Protein AF-A0A3S4KPR0-F1 (afdb_monomer_lite)

Radius of gyration: 19.55 Å; chains: 1; bounding box: 36×23×45 Å

Secondary structure (DSSP, 8-state):
---TTSSTT----PPPPPHH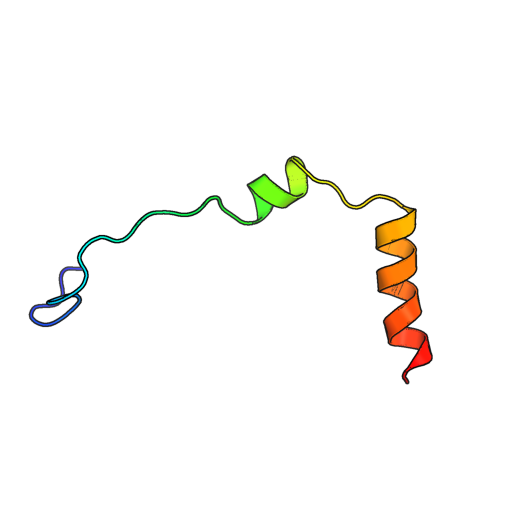HHHHHSPPPHHHHHHHHHHHHHT-

Sequence (44 aa):
MNYQNDDLRIKEINELLPPVALLEKFPATENAANTVAHCPQSDS

pLDDT: mean 86.83, std 12.87, range [50.56, 96.69]

Foldseek 3Di:
DDDPPPCPPPPDDDDDDDPVVVCVVDPQDPVRVVCVVVVVVVVD

Structure (mmCIF, N/CA/C/O backbone):
data_AF-A0A3S4KPR0-F1
#
_entry.id   AF-A0A3S4KPR0-F1
#
loop_
_atom_site.group_PDB
_atom_site.id
_atom_site.type_symbol
_atom_site.label_atom_id
_atom_site.label_alt_id
_atom_site.label_comp_id
_atom_site.label_asym_id
_atom_site.label_entity_id
_atom_site.label_seq_id
_atom_site.pdbx_PDB_ins_code
_atom_site.Cartn_x
_atom_site.Cartn_y
_atom_site.Cartn_z
_atom_site.occupancy
_atom_site.B_iso_or_equiv
_atom_site.auth_seq_id
_atom_site.auth_comp_id
_atom_site.auth_asym_id
_atom_site.auth_atom_id
_atom_site.pdbx_PDB_model_num
ATOM 1 N N . MET A 1 1 ? -9.295 19.199 15.657 1.00 62.09 1 MET A N 1
ATOM 2 C CA . MET A 1 1 ? -10.732 19.012 15.381 1.00 62.09 1 MET A CA 1
ATOM 3 C C . MET A 1 1 ? -11.149 17.760 16.110 1.00 62.09 1 MET A C 1
ATOM 5 O O . MET A 1 1 ? -10.510 16.745 15.892 1.00 62.09 1 MET A O 1
ATOM 9 N N . ASN A 1 2 ? -12.106 17.846 17.026 1.00 66.75 2 ASN A N 1
ATOM 10 C CA . ASN A 1 2 ? -12.648 16.669 17.696 1.00 66.75 2 ASN A CA 1
ATOM 11 C C . ASN A 1 2 ? -14.148 16.684 17.406 1.00 66.75 2 ASN A C 1
ATOM 13 O O . ASN A 1 2 ? -14.847 17.599 17.846 1.00 66.75 2 ASN A O 1
ATOM 17 N N . TYR A 1 3 ? -14.600 15.780 16.545 1.00 79.44 3 TYR A N 1
ATOM 18 C CA . TYR A 1 3 ? -15.978 15.750 16.071 1.00 79.44 3 TYR A CA 1
ATOM 19 C C . TYR A 1 3 ? -16.809 14.918 17.054 1.00 79.44 3 TYR A C 1
ATOM 21 O O . TYR A 1 3 ? -16.441 13.798 17.390 1.00 79.44 3 TYR A O 1
ATOM 29 N N . GLN A 1 4 ? -17.913 15.484 17.557 1.00 73.06 4 GLN A N 1
ATOM 30 C CA . GLN A 1 4 ? -18.674 14.952 18.706 1.00 73.06 4 GLN A CA 1
ATOM 31 C C . GLN A 1 4 ? -19.214 13.522 18.533 1.00 73.06 4 GLN A C 1
ATOM 33 O O . GLN A 1 4 ? -19.629 12.904 19.510 1.00 73.06 4 GLN A O 1
ATOM 38 N N . ASN A 1 5 ? -19.247 13.012 17.310 1.00 85.81 5 ASN A N 1
ATOM 39 C CA . ASN A 1 5 ? -19.817 11.725 16.937 1.00 85.81 5 ASN A CA 1
ATOM 40 C C . ASN A 1 5 ? -18.909 10.910 16.000 1.00 85.81 5 ASN A C 1
ATOM 42 O O . ASN A 1 5 ? -19.381 9.933 15.419 1.00 85.81 5 ASN A O 1
ATOM 46 N N . ASP A 1 6 ? -17.648 11.305 15.845 1.00 83.56 6 ASP A N 1
ATOM 47 C CA . ASP A 1 6 ? -16.696 10.633 14.961 1.00 83.56 6 ASP A CA 1
ATOM 48 C C . ASP A 1 6 ? -15.844 9.620 15.733 1.00 83.56 6 ASP A C 1
ATOM 50 O O . ASP A 1 6 ? -15.721 9.703 16.956 1.00 83.56 6 ASP A O 1
ATOM 54 N N . ASP A 1 7 ? -15.322 8.616 15.031 1.00 84.50 7 ASP A N 1
ATOM 55 C CA . ASP A 1 7 ? -14.425 7.581 15.568 1.00 84.50 7 ASP A CA 1
ATOM 56 C C . ASP A 1 7 ? -14.917 6.807 16.817 1.00 84.50 7 ASP A C 1
ATOM 58 O O . ASP A 1 7 ? -14.147 6.110 17.477 1.00 84.50 7 ASP A O 1
ATOM 62 N N . LEU A 1 8 ? -16.225 6.817 17.112 1.00 88.12 8 LEU A N 1
ATOM 63 C CA . LEU A 1 8 ? -16.829 6.225 18.325 1.00 88.12 8 LEU A CA 1
ATOM 64 C C . LEU A 1 8 ? -16.528 4.730 18.550 1.00 88.12 8 LEU A C 1
ATOM 66 O O . LEU A 1 8 ? -16.705 4.217 19.656 1.00 88.12 8 LEU A O 1
ATOM 70 N N . ARG A 1 9 ? -16.147 4.005 17.492 1.00 93.88 9 ARG A N 1
ATOM 71 C CA . ARG A 1 9 ? -15.798 2.573 17.524 1.00 93.88 9 ARG A CA 1
ATOM 72 C C . ARG A 1 9 ? -14.391 2.286 16.998 1.00 93.88 9 ARG A C 1
ATOM 74 O O . ARG A 1 9 ? -14.045 1.120 16.816 1.00 93.88 9 ARG A O 1
ATOM 81 N N . ILE A 1 10 ? -13.596 3.318 16.730 1.00 93.00 10 ILE A N 1
ATOM 82 C CA . ILE A 1 10 ? -12.214 3.147 16.296 1.00 93.00 10 ILE A CA 1
ATOM 83 C C . ILE A 1 10 ? -11.363 2.898 17.537 1.00 93.00 10 ILE A C 1
ATOM 85 O O . ILE A 1 10 ? -11.303 3.715 18.449 1.00 93.00 10 ILE A O 1
ATOM 89 N N . LYS A 1 11 ? -10.741 1.718 17.592 1.00 92.25 11 LYS A N 1
ATOM 90 C CA . LYS A 1 11 ? -9.905 1.314 18.728 1.00 92.25 11 LYS A CA 1
ATOM 91 C C . LYS A 1 11 ? -8.596 2.105 18.773 1.00 92.25 11 LYS A C 1
ATOM 93 O O . LYS A 1 11 ? -8.133 2.449 19.854 1.00 92.25 11 LYS A O 1
ATOM 98 N N . GLU A 1 12 ? -8.010 2.355 17.608 1.00 92.19 12 GLU A N 1
ATOM 99 C CA . GLU A 1 12 ? -6.764 3.096 17.439 1.00 92.19 12 GLU A CA 1
ATOM 100 C C . GLU A 1 12 ? -6.623 3.567 15.990 1.00 92.19 12 GLU A C 1
ATOM 102 O O . GLU A 1 12 ? -7.125 2.926 15.063 1.00 92.19 12 GLU A O 1
ATOM 107 N N . ILE A 1 13 ? -5.917 4.681 15.812 1.00 90.69 13 ILE A N 1
ATOM 108 C CA . ILE A 1 13 ? -5.475 5.191 14.516 1.00 90.69 13 ILE A CA 1
ATOM 109 C C . ILE A 1 13 ? -3.954 5.241 14.590 1.00 90.69 13 ILE A C 1
ATOM 111 O O . ILE A 1 13 ? -3.394 6.038 15.339 1.00 90.69 13 ILE A O 1
ATOM 115 N N . ASN A 1 14 ? -3.298 4.356 13.843 1.00 94.38 14 ASN A N 1
ATOM 116 C CA . ASN A 1 14 ? -1.843 4.280 13.801 1.00 94.38 14 ASN A CA 1
ATOM 117 C C . ASN A 1 14 ? -1.327 5.036 12.580 1.00 94.38 14 ASN A C 1
ATOM 119 O O .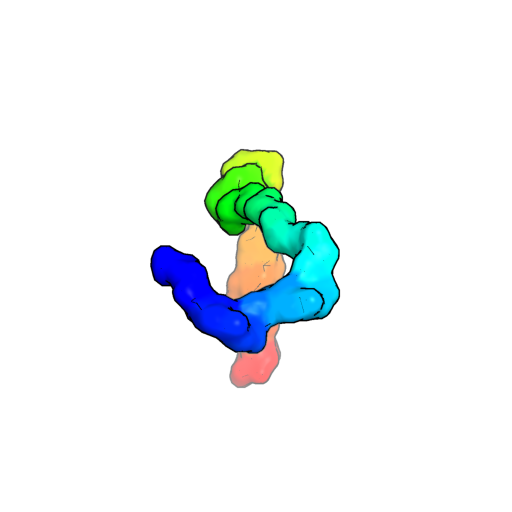 ASN A 1 14 ? -1.808 4.831 11.463 1.00 94.38 14 ASN A O 1
ATOM 123 N N . GLU A 1 15 ? -0.319 5.876 12.786 1.00 93.81 15 GLU A N 1
ATOM 124 C CA . GLU A 1 15 ? 0.370 6.525 11.679 1.00 93.81 15 GLU A CA 1
ATOM 125 C C . GLU A 1 15 ? 1.225 5.507 10.924 1.00 93.81 15 GLU A C 1
ATOM 127 O O . GLU A 1 15 ? 1.975 4.718 11.506 1.00 93.81 15 GLU A O 1
ATOM 132 N N . LEU A 1 16 ? 1.096 5.526 9.600 1.00 95.56 16 LEU A N 1
ATOM 133 C CA . LEU A 1 16 ? 1.911 4.718 8.708 1.00 95.56 16 LEU A CA 1
ATOM 134 C C . LEU A 1 16 ? 3.098 5.531 8.208 1.00 95.56 16 LEU A C 1
ATOM 136 O O . LEU A 1 16 ? 3.054 6.759 8.125 1.00 95.56 16 LEU A O 1
ATOM 140 N N . LEU A 1 17 ? 4.154 4.816 7.826 1.00 95.44 17 LEU A N 1
ATOM 141 C CA . LEU A 1 17 ? 5.291 5.434 7.162 1.00 95.44 17 LEU A CA 1
ATOM 142 C C . LEU A 1 17 ? 4.820 6.167 5.897 1.00 95.44 17 LEU A C 1
ATOM 144 O O . LEU A 1 17 ? 4.031 5.609 5.125 1.00 95.44 17 LEU A O 1
ATOM 148 N N . PRO A 1 18 ? 5.316 7.391 5.652 1.00 96.25 18 PRO A N 1
ATOM 149 C CA . PRO A 1 18 ? 4.968 8.113 4.442 1.00 96.25 18 PRO A CA 1
ATOM 150 C C . PRO A 1 18 ? 5.515 7.361 3.215 1.00 96.25 18 PRO A C 1
ATOM 152 O O . PRO A 1 18 ? 6.575 6.735 3.313 1.00 96.25 18 PRO A O 1
ATOM 155 N N . PRO A 1 19 ? 4.862 7.445 2.039 1.00 95.56 19 PRO A N 1
ATOM 156 C CA . PRO A 1 19 ? 5.276 6.697 0.847 1.00 95.56 19 PRO A CA 1
ATOM 157 C C . PRO A 1 19 ? 6.748 6.900 0.466 1.00 95.56 19 PRO A C 1
ATOM 159 O O . PRO A 1 19 ? 7.414 5.959 0.037 1.00 95.56 19 PRO A O 1
ATOM 162 N N . VAL A 1 20 ? 7.282 8.106 0.692 1.00 96.69 20 VAL A N 1
ATOM 163 C CA . VAL A 1 20 ? 8.691 8.442 0.433 1.00 96.69 20 VAL A CA 1
ATOM 164 C C . VAL A 1 20 ? 9.664 7.551 1.210 1.00 96.69 20 VAL A C 1
ATOM 166 O O . VAL A 1 20 ? 10.659 7.113 0.646 1.00 96.69 20 VAL A O 1
ATOM 169 N N . ALA A 1 21 ? 9.336 7.177 2.451 1.00 95.25 21 ALA A N 1
ATOM 170 C CA . ALA A 1 21 ? 10.195 6.327 3.271 1.00 95.25 21 ALA A CA 1
ATOM 171 C C . ALA A 1 21 ? 10.351 4.917 2.677 1.00 95.25 21 ALA A C 1
ATOM 173 O O . ALA A 1 21 ? 11.384 4.270 2.854 1.00 95.25 21 ALA A O 1
ATOM 174 N N . LEU A 1 22 ? 9.335 4.430 1.957 1.00 95.69 22 LEU A N 1
ATOM 175 C CA . LEU A 1 22 ? 9.412 3.150 1.255 1.00 95.69 22 LEU A CA 1
ATOM 176 C C . LEU A 1 22 ? 10.195 3.271 -0.052 1.00 95.69 22 LEU A C 1
ATOM 178 O O . LEU A 1 22 ? 11.004 2.394 -0.339 1.00 95.69 22 LEU A O 1
ATOM 182 N N . LEU A 1 23 ? 9.995 4.354 -0.809 1.00 95.19 23 LEU A N 1
ATOM 183 C CA . LEU A 1 23 ? 10.703 4.600 -2.070 1.00 95.19 23 LEU A CA 1
ATOM 184 C C . LEU A 1 23 ? 12.212 4.784 -1.866 1.00 95.19 23 LEU A C 1
ATOM 186 O O . LEU A 1 23 ? 13.001 4.266 -2.649 1.00 95.19 23 LEU A O 1
ATOM 190 N N . GLU A 1 24 ? 12.618 5.477 -0.801 1.00 94.81 24 GLU A N 1
ATOM 191 C CA . GLU A 1 24 ? 14.032 5.648 -0.447 1.00 94.81 24 GLU A CA 1
ATOM 192 C C . GLU A 1 24 ? 14.673 4.333 0.006 1.00 94.81 24 GLU A C 1
ATOM 194 O O . GLU A 1 24 ? 15.808 4.029 -0.358 1.00 94.81 24 GLU A O 1
ATOM 199 N N . LYS A 1 25 ? 13.944 3.530 0.790 1.00 95.69 25 LYS A N 1
ATOM 200 C CA . LYS A 1 25 ? 14.437 2.243 1.296 1.00 95.69 25 LYS A CA 1
ATOM 201 C C . LYS A 1 25 ? 14.506 1.170 0.207 1.00 95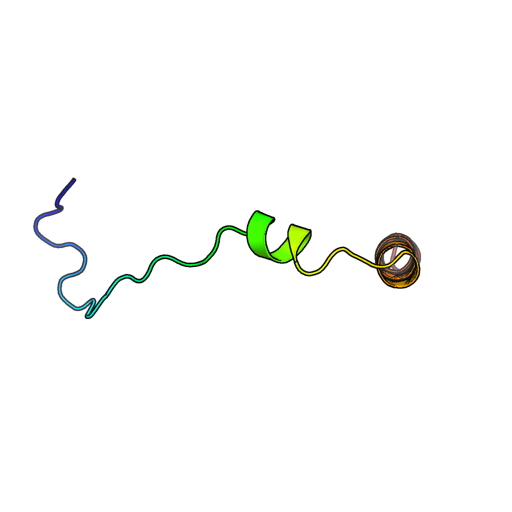.69 25 LYS A C 1
ATOM 203 O O . LYS A 1 25 ? 15.376 0.302 0.260 1.00 95.69 25 LYS A O 1
ATOM 208 N N . PHE A 1 26 ? 13.585 1.215 -0.750 1.00 95.69 26 PHE A N 1
ATOM 209 C CA . PHE A 1 26 ? 13.447 0.241 -1.827 1.00 95.69 26 PHE A CA 1
ATOM 210 C C . PHE A 1 26 ? 13.341 0.963 -3.177 1.00 95.69 26 PHE A C 1
ATOM 212 O O . PHE A 1 26 ? 12.258 1.012 -3.769 1.00 95.69 26 PHE A O 1
ATOM 219 N N . PRO A 1 27 ? 14.450 1.537 -3.678 1.00 94.12 27 PRO A N 1
ATOM 220 C CA . PRO A 1 27 ? 14.443 2.197 -4.973 1.00 94.12 27 PRO A CA 1
ATOM 221 C C . PRO A 1 27 ? 14.141 1.184 -6.082 1.00 94.12 27 PRO A C 1
ATOM 223 O O . PRO A 1 27 ? 14.566 0.025 -6.028 1.00 94.12 27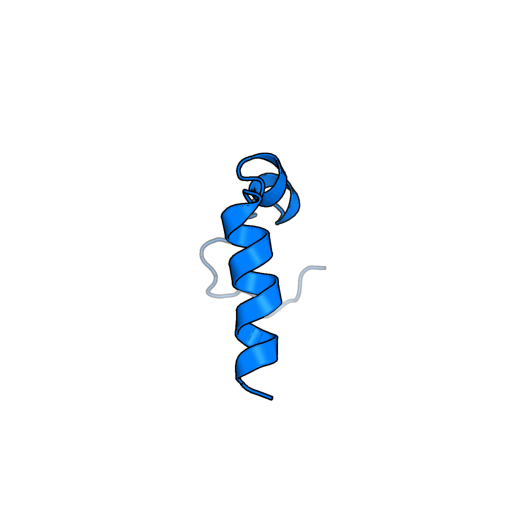 PRO A O 1
ATOM 226 N N . ALA A 1 28 ? 13.420 1.627 -7.112 1.00 95.12 28 ALA A N 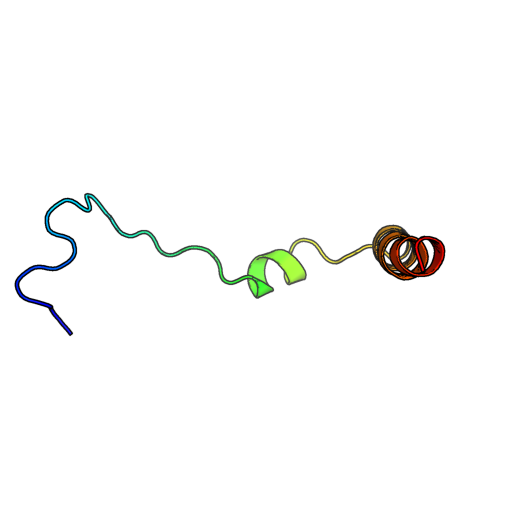1
ATOM 227 C CA . ALA A 1 28 ? 13.184 0.803 -8.289 1.00 95.12 28 ALA A CA 1
ATOM 228 C C . ALA A 1 28 ? 14.519 0.487 -8.976 1.00 95.12 28 ALA A C 1
ATOM 230 O O . ALA A 1 28 ? 15.312 1.383 -9.269 1.00 95.12 28 ALA A O 1
ATOM 231 N N . THR A 1 29 ? 14.762 -0.793 -9.251 1.00 96.25 29 THR A N 1
ATOM 232 C CA . THR A 1 29 ? 15.883 -1.187 -10.105 1.00 96.25 29 THR A CA 1
ATOM 233 C C . THR A 1 29 ? 15.597 -0.773 -11.544 1.00 96.25 29 THR A C 1
ATOM 235 O O . THR A 1 29 ? 14.438 -0.664 -11.950 1.00 96.25 29 THR A O 1
ATOM 238 N N . GLU A 1 30 ? 16.647 -0.593 -12.341 1.00 95.25 30 GLU A N 1
ATOM 239 C CA . GLU A 1 30 ? 16.517 -0.255 -13.763 1.00 95.25 30 GLU A CA 1
ATOM 240 C C . GLU A 1 30 ? 15.605 -1.249 -14.504 1.00 95.25 30 GLU A C 1
ATOM 242 O O . GLU A 1 30 ? 14.711 -0.853 -15.247 1.00 95.25 30 GLU A O 1
ATOM 247 N N . ASN A 1 31 ? 15.740 -2.545 -14.208 1.00 95.81 31 ASN A N 1
ATOM 248 C CA . ASN A 1 31 ? 14.889 -3.589 -14.778 1.00 95.81 31 ASN A CA 1
ATOM 249 C C . ASN A 1 31 ? 13.411 -3.420 -14.395 1.00 95.81 31 ASN A C 1
ATOM 251 O O . ASN A 1 31 ? 12.537 -3.580 -15.249 1.00 95.81 31 ASN A O 1
ATOM 255 N N . ALA A 1 32 ? 13.119 -3.101 -13.130 1.00 93.69 32 ALA A N 1
ATOM 256 C CA . ALA A 1 32 ? 11.749 -2.886 -12.667 1.00 93.69 32 ALA A CA 1
ATOM 257 C C . ALA A 1 32 ? 11.132 -1.644 -13.326 1.00 93.69 32 ALA A C 1
ATOM 259 O O . ALA A 1 32 ? 10.006 -1.707 -13.816 1.00 93.69 32 ALA A O 1
ATOM 260 N N . ALA A 1 33 ? 11.893 -0.549 -13.408 1.00 94.25 33 ALA A N 1
ATOM 261 C CA . ALA A 1 33 ? 11.467 0.677 -14.073 1.00 94.25 33 ALA A CA 1
ATOM 262 C C . ALA A 1 33 ? 11.200 0.449 -15.569 1.00 94.25 33 ALA A C 1
ATOM 264 O O . ALA A 1 33 ? 10.135 0.812 -16.063 1.00 94.25 33 ALA A O 1
ATOM 265 N N . ASN A 1 34 ? 12.114 -0.227 -16.272 1.00 94.38 34 ASN A N 1
ATOM 266 C CA . ASN A 1 34 ? 11.957 -0.546 -17.690 1.00 94.38 34 ASN A CA 1
ATOM 267 C C . ASN A 1 34 ? 10.744 -1.449 -17.931 1.00 94.38 34 ASN A C 1
ATOM 269 O O . ASN A 1 34 ? 9.941 -1.169 -18.815 1.00 94.38 34 ASN A O 1
ATOM 273 N N . THR A 1 35 ? 10.555 -2.490 -17.122 1.00 92.69 35 THR A N 1
ATOM 274 C CA . THR A 1 35 ? 9.402 -3.393 -17.266 1.00 92.69 35 THR A CA 1
ATOM 275 C C . THR A 1 35 ? 8.084 -2.637 -17.094 1.00 92.69 35 THR A C 1
ATOM 277 O O . THR A 1 35 ? 7.180 -2.775 -17.916 1.00 92.69 35 THR A O 1
ATOM 280 N N . VAL A 1 36 ? 7.986 -1.791 -16.063 1.00 90.88 36 VAL A N 1
ATOM 281 C CA . VAL A 1 36 ? 6.778 -0.999 -15.783 1.00 90.88 36 VAL A CA 1
ATOM 282 C C . VAL A 1 36 ? 6.556 0.105 -16.818 1.00 90.88 36 VAL A C 1
ATOM 284 O O . VAL A 1 36 ? 5.412 0.443 -17.082 1.00 90.88 36 VAL A O 1
ATOM 287 N N . ALA A 1 37 ? 7.603 0.655 -17.435 1.00 93.00 37 ALA A N 1
ATOM 288 C CA . ALA A 1 37 ? 7.459 1.667 -18.480 1.00 93.00 37 ALA A CA 1
ATOM 289 C C . ALA A 1 37 ? 6.970 1.085 -19.819 1.00 93.00 37 ALA A C 1
ATOM 291 O O . ALA A 1 37 ? 6.176 1.723 -20.507 1.00 93.00 37 ALA A O 1
ATOM 292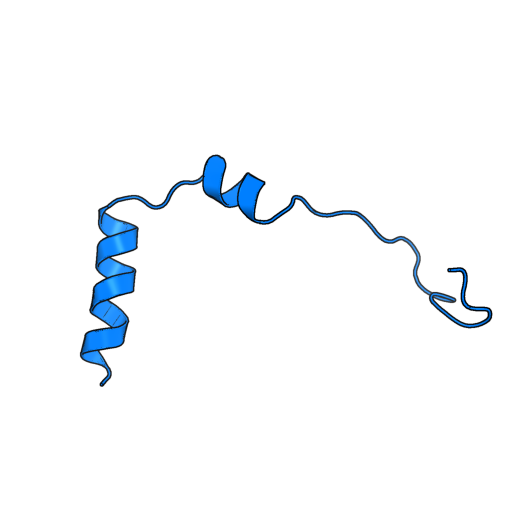 N N . HIS A 1 38 ? 7.428 -0.116 -20.188 1.00 87.44 38 HIS A N 1
ATOM 293 C CA . HIS A 1 38 ? 7.149 -0.709 -21.502 1.00 87.44 38 HIS A CA 1
ATOM 294 C C . HIS A 1 38 ? 5.902 -1.610 -21.516 1.00 87.44 38 HIS A C 1
ATOM 296 O O . HIS A 1 38 ? 5.267 -1.736 -22.557 1.00 87.44 38 HIS A O 1
ATOM 302 N N . CYS A 1 39 ? 5.516 -2.205 -20.382 1.00 81.19 39 CYS A N 1
ATOM 303 C CA . CYS A 1 39 ? 4.316 -3.049 -20.286 1.00 81.19 39 CYS A CA 1
ATOM 304 C C . CYS A 1 39 ? 2.998 -2.284 -20.579 1.00 81.19 39 CYS A C 1
ATOM 306 O O . CYS A 1 39 ? 2.177 -2.779 -21.342 1.00 81.19 39 CYS A O 1
ATOM 308 N N . PRO A 1 40 ? 2.786 -1.042 -20.101 1.00 66.88 40 PRO A N 1
ATOM 309 C CA . PRO A 1 40 ? 1.588 -0.271 -20.445 1.00 66.88 40 PRO A CA 1
ATOM 310 C C . PRO A 1 40 ? 1.525 0.153 -21.920 1.00 66.88 40 PRO A C 1
ATOM 312 O O . PRO A 1 40 ? 0.437 0.370 -22.443 1.00 66.88 40 PRO A O 1
ATOM 315 N N . GLN A 1 41 ? 2.675 0.285 -22.595 1.00 59.31 41 GLN A N 1
ATOM 316 C CA . GLN A 1 41 ? 2.737 0.655 -24.015 1.00 59.31 41 GLN A CA 1
ATOM 317 C C . GLN A 1 41 ? 2.339 -0.494 -24.948 1.00 59.31 41 GLN A C 1
ATOM 319 O O . GLN A 1 41 ? 1.958 -0.228 -26.082 1.00 59.31 41 GLN A O 1
ATOM 324 N N . SER A 1 42 ? 2.431 -1.753 -24.501 1.00 57.97 42 SER A N 1
ATOM 325 C CA . SER A 1 42 ? 2.045 -2.911 -25.318 1.00 57.97 42 SER A CA 1
ATOM 326 C C . SER A 1 42 ? 0.541 -3.189 -25.338 1.00 57.97 42 SER A C 1
ATOM 328 O O . SER A 1 42 ? 0.084 -3.897 -26.230 1.00 57.97 42 SER A O 1
ATOM 330 N N . ASP A 1 43 ? -0.214 -2.625 -24.391 1.00 56.16 43 ASP A N 1
ATOM 331 C CA . ASP A 1 43 ? -1.663 -2.830 -24.250 1.00 56.16 43 ASP A CA 1
ATOM 332 C C . ASP A 1 43 ? -2.504 -1.671 -24.842 1.00 56.16 43 ASP A C 1
ATOM 334 O O . ASP A 1 43 ? -3.708 -1.593 -24.591 1.00 56.16 43 ASP A O 1
ATOM 338 N N . SER A 1 44 ? -1.882 -0.761 -25.613 1.00 50.56 44 SER A N 1
ATOM 339 C CA . SER A 1 44 ? -2.525 0.387 -26.291 1.00 50.56 44 SER A CA 1
ATOM 340 C C . SER A 1 44 ? -2.513 0.264 -27.813 1.00 50.56 44 SER A C 1
ATOM 342 O O . SER A 1 44 ? -1.472 -0.158 -28.361 1.00 50.56 44 SER A O 1
#

InterPro domains:
  IPR013785 Aldolase-type TIM barrel [G3DSA:3.20.20.70] (1-42)

Organism: Citrobacter koseri (NCBI:txid545)